Protein AF-A0A357VGQ8-F1 (afdb_monomer_lite)

pLDDT: mean 81.75, std 9.79, range [52.59, 93.25]

Secondary structure (DSSP, 8-state):
-HHHHHHTHHHHHHHHHIIIIITTTTS----SHHHHHHHHHHHHHHHHHHHHHHHHHHH--

Structure (mmCIF, N/CA/C/O backbone):
data_AF-A0A357VGQ8-F1
#
_entry.id   AF-A0A357VGQ8-F1
#
loop_
_atom_site.group_PDB
_atom_site.id
_atom_site.type_symbol
_atom_site.label_atom_id
_atom_site.label_alt_id
_atom_site.label_comp_id
_atom_site.label_asym_id
_atom_site.label_entity_id
_atom_site.label_seq_id
_atom_site.pdbx_PDB_ins_code
_atom_site.Cartn_x
_atom_site.Cartn_y
_atom_site.Cartn_z
_atom_site.occupancy
_atom_site.B_iso_or_equiv
_atom_site.auth_seq_id
_atom_site.auth_comp_id
_atom_site.auth_asym_id
_atom_site.auth_atom_id
_atom_site.pdbx_PDB_model_num
ATOM 1 N N . ARG A 1 1 ? -12.809 -15.654 -16.781 1.00 74.81 1 ARG A N 1
ATOM 2 C CA . ARG A 1 1 ? -12.831 -14.355 -16.056 1.00 74.81 1 ARG A CA 1
ATOM 3 C C . ARG A 1 1 ? -12.394 -14.477 -14.591 1.00 74.81 1 ARG A C 1
ATOM 5 O O . ARG A 1 1 ? -11.400 -13.865 -14.230 1.00 74.81 1 ARG A O 1
ATOM 12 N N . TRP A 1 2 ? -13.053 -15.292 -13.756 1.00 83.94 2 TRP A N 1
ATOM 13 C CA . TRP A 1 2 ? -12.662 -15.476 -12.343 1.00 83.94 2 TRP A CA 1
ATOM 14 C C . TRP A 1 2 ? -11.246 -16.030 -12.149 1.00 83.94 2 TRP A C 1
ATOM 16 O O . TRP A 1 2 ? -10.499 -15.515 -11.327 1.00 83.94 2 TRP A O 1
ATOM 26 N N . GLN A 1 3 ? -10.840 -17.010 -12.961 1.00 84.75 3 GLN A N 1
ATOM 27 C CA . GLN A 1 3 ? -9.493 -17.589 -12.892 1.00 84.75 3 GLN A CA 1
ATOM 28 C C . GLN A 1 3 ? -8.378 -16.572 -13.189 1.00 84.75 3 GLN A C 1
ATOM 30 O O . GLN A 1 3 ? -7.333 -16.607 -12.551 1.00 84.75 3 GLN A O 1
ATOM 35 N N . GLU A 1 4 ? -8.588 -15.636 -14.116 1.00 85.38 4 GLU A N 1
ATOM 36 C CA . GLU A 1 4 ? -7.591 -14.603 -14.442 1.00 85.38 4 GLU A CA 1
ATOM 37 C C . GLU A 1 4 ? -7.444 -13.564 -13.333 1.00 85.38 4 GLU A C 1
ATOM 39 O O . GLU A 1 4 ? -6.334 -13.135 -13.025 1.00 85.38 4 GLU A O 1
ATOM 44 N N . LEU A 1 5 ? -8.556 -13.178 -12.703 1.00 84.62 5 LEU A N 1
ATOM 45 C CA . LEU A 1 5 ? -8.529 -12.312 -11.526 1.00 84.62 5 LEU A CA 1
ATOM 46 C C . LEU A 1 5 ? -7.845 -13.019 -10.351 1.00 84.62 5 LEU A C 1
ATOM 48 O O . LEU A 1 5 ? -7.006 -12.423 -9.682 1.00 84.62 5 LEU A O 1
ATOM 52 N N . TYR A 1 6 ? -8.128 -14.308 -10.155 1.00 86.69 6 TYR A N 1
ATOM 53 C CA . TYR A 1 6 ? -7.508 -15.108 -9.102 1.00 86.69 6 TYR A CA 1
ATOM 54 C C . TYR A 1 6 ? -5.997 -15.280 -9.310 1.00 86.69 6 TYR A C 1
ATOM 56 O O . TYR A 1 6 ? -5.239 -15.220 -8.349 1.00 86.69 6 TYR A O 1
ATOM 64 N N . LYS A 1 7 ? -5.522 -15.377 -10.561 1.00 86.25 7 LYS A N 1
ATOM 65 C CA . LYS A 1 7 ? -4.080 -15.380 -10.880 1.00 86.25 7 LYS A CA 1
ATOM 66 C C . LYS A 1 7 ? -3.356 -14.103 -10.428 1.00 86.25 7 LYS A C 1
ATOM 68 O O . LYS A 1 7 ? -2.155 -14.145 -10.183 1.00 86.25 7 LYS A O 1
ATOM 73 N N . LYS A 1 8 ? -4.060 -12.974 -10.276 1.00 87.19 8 LYS A N 1
ATOM 74 C CA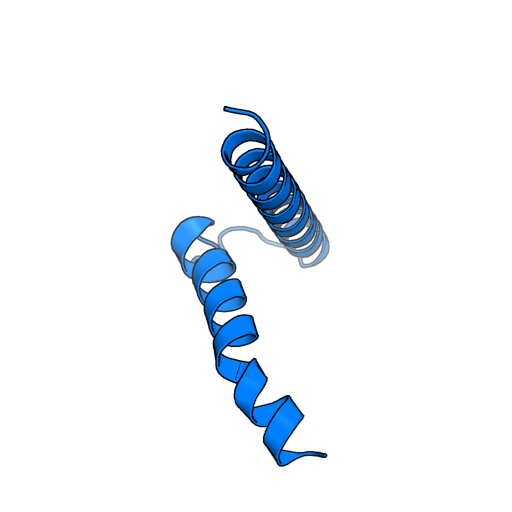 . LYS A 1 8 ? -3.482 -11.710 -9.777 1.00 87.19 8 LYS A CA 1
ATOM 75 C C . LYS A 1 8 ? -3.436 -11.623 -8.246 1.00 87.19 8 LYS A C 1
ATOM 77 O O . LYS A 1 8 ? -2.814 -10.704 -7.717 1.00 87.19 8 LYS A O 1
ATOM 82 N N . ARG A 1 9 ? -4.036 -12.578 -7.527 1.00 89.56 9 ARG A N 1
ATOM 83 C CA . ARG A 1 9 ? -4.088 -12.626 -6.055 1.00 89.56 9 ARG A CA 1
ATOM 84 C C . ARG A 1 9 ? -2.708 -12.531 -5.414 1.00 89.56 9 ARG A C 1
ATOM 86 O O . ARG A 1 9 ? -2.524 -11.736 -4.504 1.00 89.56 9 ARG A O 1
ATOM 93 N N . THR A 1 10 ? -1.724 -13.251 -5.946 1.00 88.50 10 THR A N 1
ATOM 94 C CA . THR A 1 10 ? -0.351 -13.247 -5.419 1.00 88.50 10 THR A CA 1
ATOM 95 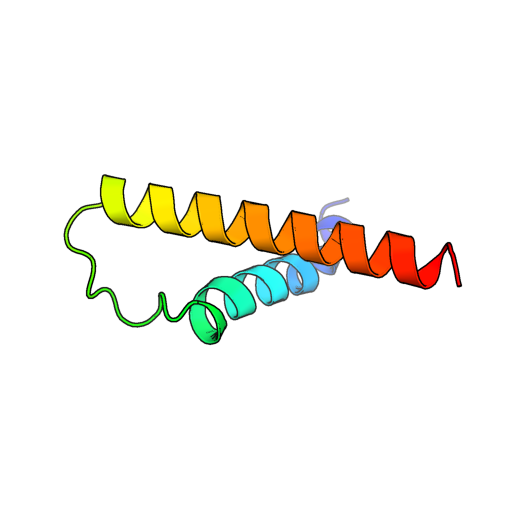C C . THR A 1 10 ? 0.278 -11.852 -5.442 1.00 88.50 10 THR A C 1
ATOM 97 O O . THR A 1 10 ? 1.092 -11.519 -4.585 1.00 88.50 10 THR A O 1
ATOM 100 N N . ALA A 1 11 ? -0.098 -10.999 -6.403 1.00 87.25 11 ALA A N 1
ATOM 101 C CA . ALA A 1 11 ? 0.368 -9.615 -6.426 1.00 87.25 11 ALA A CA 1
ATOM 102 C C . ALA A 1 11 ? -0.222 -8.801 -5.264 1.00 87.25 11 ALA A C 1
ATOM 104 O O . ALA A 1 11 ? 0.501 -8.029 -4.640 1.00 87.25 11 ALA A O 1
ATOM 105 N N . VAL A 1 12 ? -1.502 -9.015 -4.944 1.00 86.50 12 VAL A N 1
ATOM 106 C CA . VAL A 1 12 ? -2.187 -8.374 -3.810 1.00 86.50 12 VAL A CA 1
ATOM 107 C C . VAL A 1 12 ? -1.637 -8.886 -2.478 1.00 86.50 12 VAL A C 1
ATOM 109 O O . VAL A 1 12 ? -1.301 -8.087 -1.609 1.00 86.50 12 VAL A O 1
ATOM 112 N N . GLU A 1 13 ? -1.455 -10.200 -2.338 1.00 88.06 13 GLU A N 1
ATOM 113 C CA . GLU A 1 13 ? -0.858 -10.820 -1.147 1.00 88.06 13 GLU A CA 1
ATOM 114 C C . GLU A 1 13 ? 0.553 -10.274 -0.885 1.00 88.06 13 GLU A C 1
ATOM 116 O O . GLU A 1 13 ? 0.882 -9.930 0.246 1.00 88.06 13 GLU A O 1
ATOM 121 N N . ARG A 1 14 ? 1.358 -10.065 -1.936 1.00 87.75 14 ARG A N 1
ATOM 122 C CA . ARG A 1 14 ? 2.694 -9.462 -1.814 1.00 87.75 14 ARG A CA 1
ATOM 123 C C . ARG A 1 14 ? 2.657 -8.012 -1.318 1.00 87.75 14 ARG A C 1
ATOM 125 O O . ARG A 1 14 ? 3.549 -7.600 -0.577 1.00 87.75 14 ARG A O 1
ATOM 132 N N . VAL A 1 15 ? 1.658 -7.226 -1.727 1.00 86.25 15 VAL A N 1
ATOM 133 C CA . VAL A 1 15 ? 1.464 -5.859 -1.209 1.00 86.25 15 VAL A CA 1
ATOM 134 C C . VAL A 1 15 ? 1.070 -5.904 0.266 1.00 86.25 15 VAL A C 1
ATOM 136 O O . VAL A 1 15 ? 1.642 -5.157 1.058 1.00 86.25 15 VAL A O 1
ATOM 139 N N . ASN A 1 16 ? 0.180 -6.822 0.648 1.00 84.94 16 ASN A N 1
ATOM 140 C CA . ASN A 1 16 ? -0.232 -6.999 2.039 1.00 84.94 16 ASN A CA 1
ATOM 141 C C . ASN A 1 16 ? 0.929 -7.450 2.935 1.00 84.94 16 ASN A C 1
ATOM 143 O O . ASN A 1 16 ? 1.128 -6.850 3.984 1.00 84.94 16 ASN A O 1
ATOM 147 N N . SER A 1 17 ? 1.759 -8.406 2.504 1.00 83.81 17 SER A N 1
ATOM 148 C CA . SER A 1 17 ? 2.957 -8.797 3.264 1.00 83.81 17 SER A CA 1
ATOM 149 C C . SER A 1 17 ? 3.940 -7.639 3.449 1.00 83.81 17 SER A C 1
ATOM 151 O O . SER A 1 17 ? 4.537 -7.514 4.509 1.00 83.81 17 SER A O 1
ATOM 153 N N . ARG A 1 18 ? 4.104 -6.754 2.456 1.00 82.38 18 ARG A N 1
ATOM 154 C CA . ARG A 1 18 ? 4.955 -5.557 2.602 1.00 82.38 18 ARG A CA 1
ATOM 155 C C . ARG A 1 18 ? 4.384 -4.553 3.596 1.00 82.38 18 ARG A C 1
ATOM 157 O O . ARG A 1 18 ? 5.137 -3.974 4.370 1.00 82.38 18 ARG A O 1
ATOM 164 N N . LEU A 1 19 ? 3.071 -4.348 3.571 1.00 81.12 19 LEU A N 1
ATOM 165 C CA . LEU A 1 19 ? 2.377 -3.525 4.558 1.00 81.12 19 LEU A CA 1
ATOM 166 C C . LEU A 1 19 ? 2.573 -4.079 5.971 1.00 81.12 19 LEU A C 1
ATOM 168 O O . LEU A 1 19 ? 2.940 -3.332 6.868 1.00 81.12 19 LEU A O 1
ATOM 172 N N . ASP A 1 20 ? 2.370 -5.376 6.155 1.00 72.69 20 ASP A N 1
ATOM 173 C CA . ASP A 1 20 ? 2.402 -6.001 7.474 1.00 72.69 20 ASP A CA 1
ATOM 174 C C . ASP A 1 20 ? 3.831 -6.088 8.039 1.00 72.69 20 ASP A C 1
ATOM 176 O O . ASP A 1 20 ? 4.120 -5.590 9.128 1.00 72.69 20 ASP A O 1
ATOM 180 N N . GLN A 1 21 ? 4.762 -6.606 7.230 1.00 69.31 21 GLN A N 1
ATOM 181 C CA . GLN A 1 21 ? 6.119 -6.952 7.653 1.00 69.31 21 GLN A CA 1
ATOM 182 C C . GLN A 1 21 ? 7.112 -5.785 7.538 1.00 69.31 21 GLN A C 1
ATOM 184 O O . GLN A 1 21 ? 7.977 -5.626 8.394 1.00 69.31 21 GLN A O 1
ATOM 189 N N . SER A 1 22 ? 7.024 -4.951 6.490 1.00 66.56 22 SER A N 1
ATOM 190 C CA . SER A 1 22 ? 7.985 -3.849 6.281 1.00 66.56 22 SER A CA 1
ATOM 191 C C . SER A 1 22 ? 7.598 -2.558 7.003 1.00 66.56 22 SER A C 1
ATOM 193 O O . SER A 1 22 ? 8.484 -1.779 7.341 1.00 66.56 22 SER A O 1
ATOM 195 N N . PHE A 1 23 ? 6.304 -2.319 7.249 1.00 65.38 23 PHE A N 1
ATOM 196 C CA . PHE A 1 23 ? 5.844 -1.180 8.058 1.00 65.38 23 PHE A CA 1
ATOM 197 C C . PHE A 1 23 ? 5.542 -1.559 9.516 1.00 65.38 23 PHE A C 1
ATOM 199 O O . PHE A 1 23 ? 5.202 -0.678 10.306 1.00 65.38 23 PHE A O 1
ATOM 206 N N . GLY A 1 24 ? 5.701 -2.838 9.886 1.00 66.06 24 GLY A N 1
ATOM 207 C CA . GLY A 1 24 ? 5.579 -3.312 11.267 1.00 66.06 24 GLY A CA 1
ATOM 208 C C . GLY A 1 24 ? 4.163 -3.194 11.834 1.00 66.06 24 GLY A C 1
ATOM 209 O O . GLY A 1 24 ? 4.000 -2.985 13.035 1.00 66.06 24 GLY A O 1
ATOM 210 N N . PHE A 1 25 ? 3.138 -3.287 10.979 1.00 66.19 25 PHE A N 1
ATOM 211 C CA . PHE A 1 25 ? 1.736 -3.232 11.404 1.00 66.19 25 PHE A CA 1
ATOM 212 C C . PHE A 1 25 ? 1.265 -4.507 12.116 1.00 66.19 25 PHE A C 1
ATOM 214 O O . PHE A 1 25 ? 0.227 -4.455 12.777 1.00 66.19 25 PHE A O 1
ATOM 221 N N . GLU A 1 26 ? 2.055 -5.583 12.049 1.00 62.47 26 GLU A N 1
ATOM 222 C CA . GLU A 1 26 ? 1.848 -6.850 12.764 1.00 62.47 26 GLU A CA 1
ATOM 223 C C . GLU A 1 26 ? 1.730 -6.633 14.282 1.00 62.47 26 GLU A C 1
ATOM 225 O O . GLU A 1 26 ? 0.960 -7.294 14.980 1.00 62.47 26 GLU A O 1
ATOM 230 N N . GLN A 1 27 ? 2.451 -5.639 14.807 1.00 64.62 27 GLN A N 1
ATOM 231 C CA . GLN A 1 27 ? 2.361 -5.253 16.205 1.00 64.62 27 GLN A CA 1
ATOM 232 C C . GLN A 1 27 ? 1.438 -4.037 16.332 1.00 64.62 27 GLN A C 1
ATOM 234 O O . GLN A 1 27 ? 1.831 -2.884 16.138 1.00 64.62 27 GLN A O 1
ATOM 239 N N . HIS A 1 28 ? 0.174 -4.301 16.675 1.00 66.69 28 HIS A N 1
ATOM 240 C CA . HIS A 1 28 ? -0.879 -3.298 16.876 1.00 66.69 28 HIS A CA 1
ATOM 241 C C . HIS A 1 28 ? -0.664 -2.424 18.131 1.00 66.69 28 HIS A C 1
ATOM 243 O O . HIS A 1 28 ? -1.551 -2.260 18.968 1.00 66.69 28 HIS A O 1
ATOM 249 N N . PHE A 1 29 ? 0.501 -1.789 18.261 1.00 69.19 29 PHE A N 1
ATOM 250 C CA . PHE A 1 29 ? 0.785 -0.827 19.329 1.00 69.19 29 PHE A CA 1
ATOM 251 C C . PHE A 1 29 ? -0.074 0.442 19.228 1.00 69.19 29 PHE A C 1
ATOM 253 O O . PHE A 1 29 ? -0.206 1.208 20.185 1.00 69.19 29 PHE A O 1
ATOM 260 N N . ILE A 1 30 ? -0.683 0.686 18.066 1.00 73.81 30 ILE A N 1
ATOM 261 C CA . ILE A 1 30 ? -1.516 1.856 17.801 1.00 73.81 30 ILE A CA 1
ATOM 262 C C . ILE A 1 30 ? -2.943 1.599 18.287 1.00 73.81 30 ILE A C 1
ATOM 264 O O . ILE A 1 30 ? -3.744 0.942 17.626 1.00 73.81 30 ILE A O 1
ATOM 268 N N . ARG A 1 31 ? -3.303 2.205 19.421 1.00 78.56 31 ARG A N 1
ATOM 269 C CA . ARG A 1 31 ? -4.685 2.193 19.917 1.00 78.56 31 ARG A CA 1
ATOM 270 C C . ARG A 1 31 ? -5.568 3.166 19.124 1.00 78.56 31 ARG A C 1
ATOM 272 O O . ARG A 1 31 ? -5.343 4.380 19.142 1.00 78.56 31 ARG A O 1
ATOM 279 N N . GLY A 1 32 ? -6.592 2.619 18.464 1.00 82.44 32 GLY A N 1
ATOM 280 C CA . GLY A 1 32 ? -7.656 3.354 17.772 1.00 82.44 32 GLY A CA 1
ATOM 281 C C . GLY A 1 32 ? -7.627 3.211 16.246 1.00 82.44 32 GLY A C 1
ATOM 282 O O . GLY A 1 32 ? -6.637 3.543 15.592 1.00 82.44 32 GLY A O 1
ATOM 283 N N . LEU A 1 33 ? -8.764 2.801 15.669 1.00 84.12 33 LEU A N 1
ATOM 284 C CA . LEU A 1 33 ? -8.901 2.487 14.240 1.00 84.12 33 LEU A CA 1
ATOM 285 C C . LEU A 1 33 ? -8.534 3.667 13.328 1.00 84.12 33 LEU A C 1
ATOM 287 O O . LEU A 1 33 ? -7.842 3.490 12.331 1.00 84.12 33 LEU A O 1
ATOM 291 N N . LYS A 1 34 ? -8.914 4.894 13.708 1.00 87.31 34 LYS A N 1
ATOM 292 C CA . LYS A 1 34 ? -8.604 6.113 12.940 1.00 87.31 34 LYS A CA 1
ATOM 293 C C . LYS A 1 34 ? -7.093 6.353 12.808 1.00 87.31 34 LYS A C 1
ATOM 295 O O . LYS A 1 34 ? -6.613 6.744 11.749 1.00 87.31 34 LYS A O 1
ATOM 300 N N . LYS A 1 35 ? -6.333 6.077 13.875 1.00 83.81 35 LYS A N 1
ATOM 301 C CA . LYS A 1 35 ? -4.871 6.233 13.910 1.00 83.81 35 LYS A CA 1
ATOM 302 C C . LYS A 1 35 ? -4.151 5.136 13.117 1.00 83.81 35 LYS A C 1
ATOM 304 O O . LYS A 1 35 ? -3.058 5.389 12.612 1.00 83.81 35 LYS A O 1
ATOM 309 N N . MET A 1 36 ? -4.739 3.943 13.033 1.00 84.44 36 MET A N 1
ATOM 310 C CA . MET A 1 36 ? -4.240 2.836 12.214 1.00 84.44 36 MET A CA 1
ATOM 311 C C . MET A 1 36 ? -4.518 3.091 10.730 1.00 84.44 36 MET A C 1
ATOM 313 O O . MET A 1 36 ? -3.601 3.068 9.918 1.00 84.44 36 MET A O 1
ATOM 317 N N . SER A 1 37 ? -5.761 3.450 10.393 1.00 86.31 37 SER A N 1
ATOM 318 C CA . SER A 1 37 ? -6.188 3.738 9.020 1.00 86.31 37 SER A CA 1
ATOM 319 C C . SER A 1 37 ? -5.341 4.834 8.369 1.00 86.31 37 SER A C 1
ATOM 321 O O . SER A 1 37 ? -4.888 4.653 7.241 1.00 86.31 37 SER A O 1
ATOM 323 N N . LEU A 1 38 ? -5.040 5.918 9.097 1.00 88.88 38 LEU A N 1
ATOM 324 C CA . LEU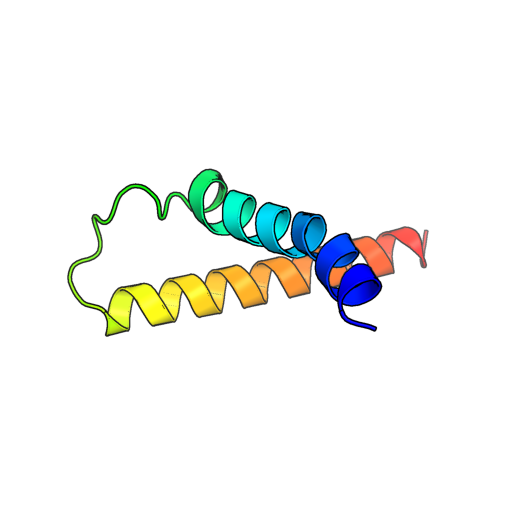 A 1 38 ? -4.173 6.986 8.592 1.00 88.88 38 LEU A CA 1
ATOM 325 C C . LEU A 1 38 ? -2.764 6.479 8.245 1.00 88.88 38 LEU A C 1
ATOM 327 O O . LEU A 1 38 ? -2.213 6.847 7.210 1.00 88.88 38 LEU A O 1
ATOM 331 N N . ARG A 1 39 ? -2.180 5.622 9.090 1.00 85.62 39 ARG A N 1
ATOM 332 C CA . ARG A 1 39 ? -0.835 5.077 8.866 1.00 85.62 39 ARG A CA 1
ATOM 333 C C . ARG A 1 39 ? -0.803 4.084 7.711 1.00 85.62 39 ARG A C 1
ATOM 335 O O . ARG A 1 39 ? 0.116 4.153 6.904 1.00 85.62 39 ARG A O 1
ATOM 342 N N . CYS A 1 40 ? -1.811 3.220 7.584 1.00 86.31 40 CYS A N 1
ATOM 343 C CA . CYS A 1 40 ? -1.928 2.317 6.439 1.00 86.31 40 CYS A CA 1
ATOM 344 C C . CYS A 1 40 ? -2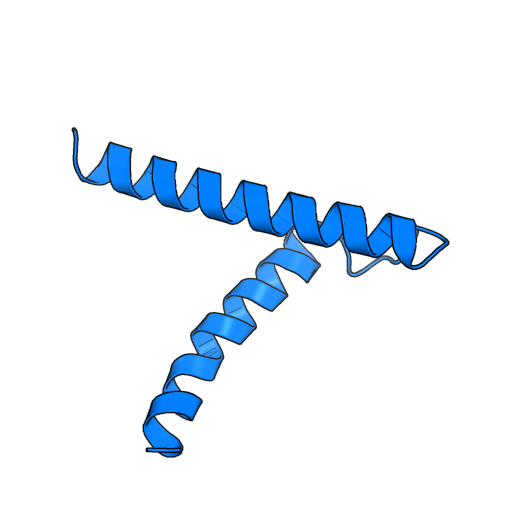.098 3.093 5.124 1.00 86.31 40 CYS A C 1
ATOM 346 O O . CYS A 1 40 ? -1.442 2.771 4.135 1.00 86.31 40 CYS A O 1
ATOM 348 N N . ALA A 1 41 ? -2.924 4.146 5.118 1.00 88.50 41 ALA A N 1
ATOM 349 C CA . ALA A 1 41 ? -3.104 5.006 3.949 1.00 88.50 41 ALA A CA 1
ATOM 350 C C . ALA A 1 41 ? -1.795 5.708 3.549 1.00 88.50 41 ALA A C 1
ATOM 352 O O . ALA A 1 41 ? -1.438 5.727 2.371 1.00 88.50 41 ALA A O 1
ATOM 353 N N . LEU A 1 42 ? -1.044 6.222 4.529 1.00 90.25 42 LEU A N 1
ATOM 354 C CA . LEU A 1 42 ? 0.259 6.836 4.286 1.00 90.25 42 LEU A CA 1
ATOM 355 C C . LEU A 1 42 ? 1.286 5.823 3.756 1.00 90.25 42 LEU A C 1
ATOM 357 O O . LEU A 1 42 ? 1.983 6.116 2.788 1.00 90.25 42 LEU A O 1
ATOM 361 N N . ALA A 1 43 ? 1.352 4.623 4.339 1.00 88.81 43 ALA A N 1
ATOM 362 C CA . ALA A 1 43 ? 2.246 3.556 3.886 1.00 88.81 43 ALA A CA 1
ATOM 363 C C . ALA A 1 43 ? 1.973 3.169 2.423 1.00 88.81 43 ALA A C 1
ATOM 365 O O . ALA A 1 43 ? 2.901 3.086 1.617 1.00 88.81 43 ALA A O 1
ATOM 366 N N . LEU A 1 44 ? 0.696 3.026 2.049 1.00 88.69 44 LEU A N 1
ATOM 367 C CA . LEU A 1 44 ? 0.284 2.778 0.666 1.00 88.69 44 LEU A CA 1
ATOM 368 C C . LEU A 1 44 ? 0.693 3.919 -0.279 1.00 88.69 44 LEU A C 1
ATOM 370 O O . LEU A 1 44 ? 1.222 3.654 -1.359 1.00 88.69 44 LEU A O 1
ATOM 374 N N . ALA A 1 45 ? 0.506 5.178 0.126 1.00 93.25 45 ALA A N 1
ATOM 375 C CA . ALA A 1 45 ? 0.911 6.336 -0.673 1.00 93.25 45 ALA A CA 1
ATOM 376 C C . ALA A 1 45 ? 2.434 6.377 -0.907 1.00 93.25 45 ALA A C 1
ATOM 378 O O . ALA A 1 45 ? 2.886 6.594 -2.033 1.00 93.25 45 ALA A O 1
ATOM 379 N N . VAL A 1 46 ? 3.233 6.092 0.126 1.00 91.25 46 VAL A N 1
ATOM 380 C CA . VAL A 1 46 ? 4.699 6.024 0.020 1.00 91.25 46 VAL A CA 1
ATOM 381 C C . VAL A 1 46 ? 5.138 4.861 -0.875 1.00 91.25 46 VAL A C 1
ATOM 383 O O . VAL A 1 46 ? 6.026 5.033 -1.708 1.00 91.25 46 VAL A O 1
ATOM 386 N N . MET A 1 47 ? 4.492 3.693 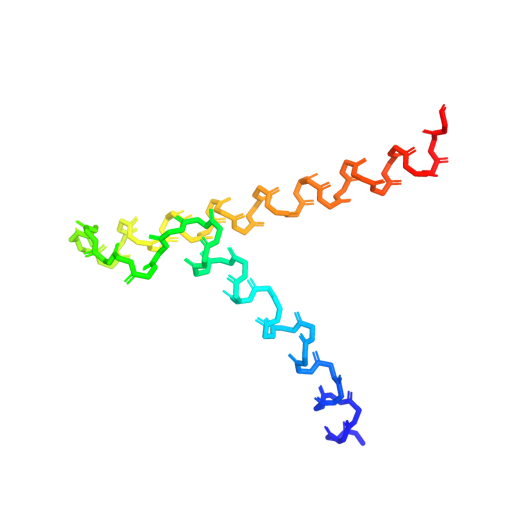-0.782 1.00 90.62 47 MET A N 1
ATOM 387 C CA . MET A 1 47 ? 4.768 2.560 -1.676 1.00 90.62 47 MET A CA 1
ATOM 388 C C . MET A 1 47 ? 4.525 2.905 -3.151 1.00 90.62 47 MET A C 1
ATOM 390 O O . MET A 1 47 ? 5.332 2.523 -4.001 1.00 90.62 47 MET A O 1
ATOM 394 N N . LEU A 1 48 ? 3.461 3.654 -3.455 1.00 90.69 48 LEU A N 1
ATOM 395 C CA . LEU A 1 48 ? 3.184 4.146 -4.808 1.00 90.69 48 LEU A CA 1
ATOM 396 C C . LEU A 1 48 ? 4.234 5.162 -5.274 1.00 90.69 48 LEU A C 1
ATOM 398 O O . LEU A 1 48 ? 4.724 5.056 -6.397 1.00 90.69 48 LEU A O 1
ATOM 402 N N . ALA A 1 49 ? 4.631 6.103 -4.412 1.00 92.50 49 ALA A N 1
ATOM 403 C CA . ALA A 1 49 ? 5.671 7.083 -4.726 1.00 92.50 49 ALA A CA 1
ATOM 404 C C . ALA A 1 49 ? 7.029 6.415 -5.013 1.00 92.50 49 ALA A C 1
ATOM 406 O O . ALA A 1 49 ? 7.695 6.757 -5.990 1.00 92.50 49 ALA A O 1
ATOM 407 N N . MET A 1 50 ? 7.413 5.407 -4.221 1.00 89.25 50 MET A N 1
ATOM 408 C CA . MET A 1 50 ? 8.624 4.615 -4.464 1.00 89.25 50 MET A CA 1
ATOM 409 C C . MET A 1 50 ? 8.540 3.824 -5.772 1.00 89.25 50 MET A C 1
ATOM 411 O O . MET A 1 50 ? 9.512 3.783 -6.525 1.00 89.25 50 MET A O 1
ATOM 415 N N . ALA A 1 51 ? 7.389 3.211 -6.068 1.00 89.25 51 ALA A N 1
ATOM 416 C CA . ALA A 1 51 ? 7.180 2.508 -7.331 1.00 89.25 51 ALA A CA 1
ATOM 417 C C . ALA A 1 51 ? 7.320 3.463 -8.527 1.00 89.25 51 ALA A C 1
ATOM 419 O O . ALA A 1 51 ? 8.035 3.149 -9.476 1.00 89.25 51 ALA A O 1
ATOM 420 N N . LEU A 1 52 ? 6.721 4.655 -8.445 1.00 91.06 52 LEU A N 1
ATOM 421 C CA . LEU A 1 52 ? 6.851 5.693 -9.466 1.00 91.06 52 LEU A CA 1
ATOM 422 C C . LEU A 1 52 ? 8.308 6.137 -9.642 1.00 91.06 52 LEU A C 1
ATOM 424 O O . LEU A 1 52 ? 8.780 6.231 -10.772 1.00 91.06 52 LEU A O 1
ATOM 428 N N . GLY A 1 53 ? 9.035 6.365 -8.545 1.00 91.12 53 GLY A N 1
ATOM 429 C CA . GLY A 1 53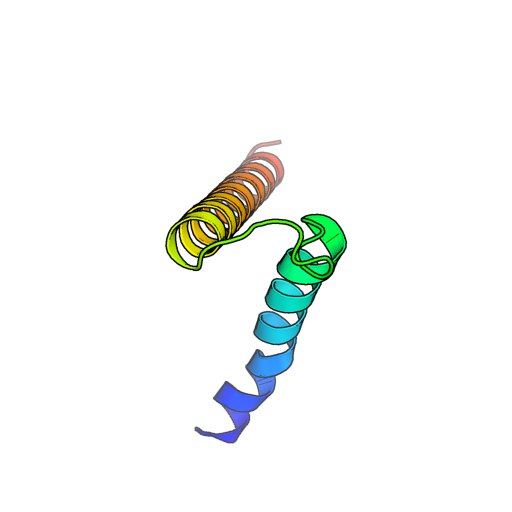 ? 10.455 6.720 -8.586 1.00 91.12 53 GLY A CA 1
ATOM 430 C C . GLY A 1 53 ? 11.301 5.648 -9.273 1.00 91.12 53 GLY A C 1
ATOM 431 O O . GLY A 1 53 ? 12.095 5.962 -10.153 1.00 91.12 53 GLY A O 1
ATOM 432 N N . ARG A 1 54 ? 11.076 4.369 -8.949 1.00 86.94 54 ARG A N 1
ATOM 433 C CA . ARG A 1 54 ? 11.776 3.239 -9.584 1.00 86.94 54 ARG A CA 1
ATOM 434 C C . ARG A 1 54 ? 11.458 3.127 -11.071 1.00 86.94 54 ARG A C 1
ATOM 436 O O . ARG A 1 54 ? 12.364 2.859 -11.847 1.00 86.94 54 ARG A O 1
ATOM 443 N N . ILE A 1 55 ? 10.209 3.369 -11.467 1.00 89.00 55 ILE A N 1
ATOM 444 C CA . ILE A 1 55 ? 9.816 3.402 -12.881 1.00 89.00 55 ILE A CA 1
ATOM 445 C C . ILE A 1 55 ? 10.535 4.544 -13.601 1.00 89.00 55 ILE A C 1
ATOM 447 O O . ILE A 1 55 ? 11.091 4.324 -14.669 1.00 89.00 55 ILE A O 1
ATOM 451 N N . ARG A 1 56 ? 10.574 5.745 -13.013 1.00 86.56 56 ARG A N 1
ATOM 452 C CA . ARG A 1 56 ? 11.237 6.897 -13.636 1.00 86.56 56 ARG A CA 1
ATOM 453 C C . ARG A 1 56 ? 12.749 6.738 -13.742 1.00 86.56 56 ARG A C 1
ATOM 455 O O . ARG A 1 56 ? 13.273 7.050 -14.795 1.00 86.56 56 ARG A O 1
ATOM 462 N N . VAL A 1 57 ? 13.420 6.212 -12.717 1.00 87.50 57 VAL A N 1
ATOM 463 C CA . VAL A 1 57 ? 14.868 5.914 -12.752 1.00 87.50 57 VAL A CA 1
ATOM 464 C C . VAL A 1 57 ? 15.191 4.776 -13.725 1.00 87.50 57 VAL A C 1
ATOM 466 O O . VAL A 1 57 ? 16.268 4.727 -14.297 1.00 87.50 57 VAL A O 1
ATOM 469 N N . HIS A 1 58 ? 14.271 3.831 -13.920 1.00 75.12 58 HIS A N 1
ATOM 470 C CA . HIS A 1 58 ? 14.466 2.761 -14.895 1.00 75.12 58 HIS A CA 1
ATOM 471 C C . HIS A 1 58 ? 14.211 3.219 -16.343 1.00 75.12 58 HIS A C 1
ATOM 473 O O . HIS A 1 58 ? 14.793 2.661 -17.266 1.00 75.12 58 HIS A O 1
ATOM 479 N N . ILE A 1 59 ? 13.341 4.217 -16.544 1.00 67.69 59 ILE A N 1
ATOM 480 C CA . ILE A 1 59 ? 12.974 4.770 -17.861 1.00 67.69 59 ILE A CA 1
ATOM 481 C C . ILE A 1 59 ? 13.871 5.943 -18.288 1.00 67.69 59 ILE A C 1
ATOM 483 O O . ILE A 1 59 ? 14.065 6.143 -19.483 1.00 67.69 59 ILE A O 1
ATOM 487 N N . LEU A 1 60 ? 14.416 6.706 -17.341 1.00 55.41 60 LEU A N 1
ATOM 488 C CA . LEU A 1 60 ? 15.420 7.744 -17.570 1.00 55.41 60 LEU A CA 1
ATOM 489 C C . LEU A 1 60 ? 16.724 7.293 -16.885 1.00 55.41 60 LEU A C 1
ATOM 491 O O . LEU A 1 60 ? 16.762 7.334 -15.652 1.00 55.41 60 LEU A O 1
ATOM 495 N N . PRO A 1 61 ? 17.736 6.816 -17.637 1.00 52.59 61 PRO A N 1
ATOM 496 C CA . PRO A 1 61 ? 19.046 6.491 -17.076 1.00 52.59 61 PRO A CA 1
ATOM 497 C C . PRO A 1 61 ? 19.787 7.736 -16.574 1.00 52.59 61 PRO A C 1
ATOM 499 O O . PRO A 1 61 ? 19.601 8.825 -17.169 1.00 52.59 61 PRO A O 1
#

Foldseek 3Di:
DVVVVVVCVVVVVVVVCCLCPVVVVVPVPDPDPVRVVVSSVVVVVVVVVVVVVVVCVVVPD

Sequence (61 aa):
RWQELYKKRTAVERVNSRLDQSFGFEQHFIRGLKKMSLRCALALAVMLAMALGRIRVHILP

Radius of gyration: 14.91 Å; chains: 1; bounding box: 32×25×38 Å